Protein AF-A0A932LXW8-F1 (afdb_monomer_lite)

Radius of gyration: 28.05 Å; chains: 1; bounding box: 54×24×75 Å

pLDDT: mean 93.34, std 5.07, range [68.12, 98.38]

Structure (mmCIF, N/CA/C/O backbone):
data_AF-A0A932LXW8-F1
#
_entry.id   AF-A0A932LXW8-F1
#
loop_
_atom_site.group_PDB
_atom_site.id
_atom_site.type_symbol
_atom_site.label_atom_id
_atom_site.label_alt_id
_atom_site.label_comp_id
_atom_site.label_asym_id
_atom_site.label_entity_id
_atom_site.label_seq_id
_atom_site.pdbx_PDB_ins_code
_atom_site.Cartn_x
_atom_site.Cartn_y
_atom_site.Cartn_z
_atom_site.occupancy
_atom_site.B_iso_or_equiv
_atom_site.auth_seq_id
_atom_site.auth_comp_id
_atom_site.auth_asym_id
_atom_site.auth_atom_id
_atom_site.pdbx_PDB_model_num
ATOM 1 N N . PHE A 1 1 ? -16.590 -10.436 25.584 1.00 87.94 1 PHE A N 1
ATOM 2 C CA . PHE A 1 1 ? -16.743 -9.909 26.951 1.00 87.94 1 PHE A CA 1
ATOM 3 C C . PHE A 1 1 ? -17.600 -10.864 27.757 1.00 87.94 1 PHE A C 1
ATOM 5 O O . PHE A 1 1 ? -18.506 -11.464 27.196 1.00 87.94 1 PHE A O 1
ATOM 12 N N . THR A 1 2 ? -17.303 -11.023 29.042 1.00 88.19 2 THR A N 1
ATOM 13 C CA . THR A 1 2 ? -18.102 -11.814 29.990 1.00 88.19 2 THR A CA 1
ATOM 14 C C . THR A 1 2 ? -18.452 -10.934 31.183 1.00 88.19 2 TH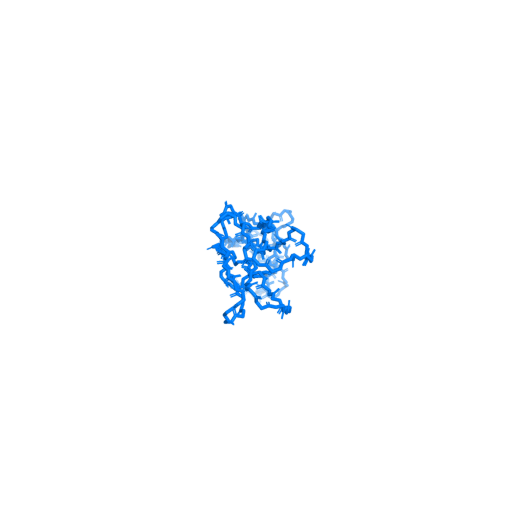R A C 1
ATOM 16 O O . THR A 1 2 ? -17.661 -10.064 31.547 1.00 88.19 2 THR A O 1
ATOM 19 N N . ALA A 1 3 ? -19.617 -11.146 31.788 1.00 88.44 3 ALA A N 1
ATOM 20 C CA . ALA A 1 3 ? -20.046 -10.447 32.995 1.00 88.44 3 ALA A CA 1
ATOM 21 C C . ALA A 1 3 ? -20.696 -11.444 33.956 1.00 88.44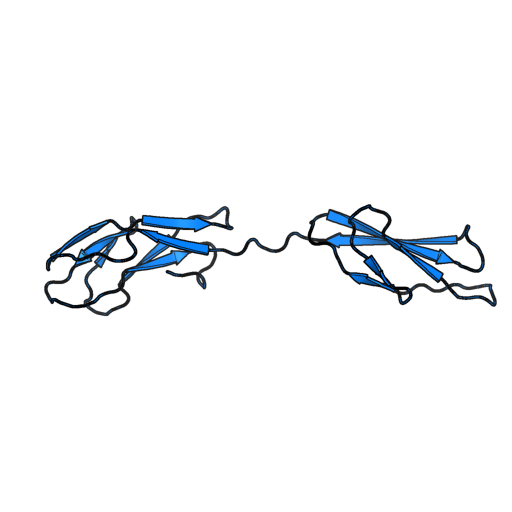 3 ALA A C 1
ATOM 23 O O . ALA A 1 3 ? -21.364 -12.380 33.518 1.00 88.44 3 ALA A O 1
ATOM 24 N N . THR A 1 4 ? -20.506 -11.222 35.254 1.00 87.12 4 THR A N 1
ATOM 25 C CA . THR A 1 4 ? -21.055 -12.072 36.315 1.00 87.12 4 THR A CA 1
ATOM 26 C C . THR A 1 4 ? -21.896 -11.209 37.244 1.00 87.12 4 THR A C 1
ATOM 28 O O . THR A 1 4 ? -21.408 -10.204 37.758 1.00 87.12 4 THR A O 1
ATOM 31 N N . VAL A 1 5 ? -23.148 -11.606 37.474 1.00 88.31 5 VAL A N 1
ATOM 32 C CA . VAL A 1 5 ? -24.036 -11.000 38.477 1.00 88.31 5 VAL A CA 1
ATOM 33 C C . VAL A 1 5 ? -24.082 -11.933 39.684 1.00 88.31 5 VAL A C 1
ATOM 35 O O . VAL A 1 5 ? -24.396 -13.113 39.542 1.00 88.31 5 VAL A O 1
ATOM 38 N N . THR A 1 6 ? -23.754 -11.423 40.869 1.00 87.31 6 THR A N 1
ATOM 39 C CA . THR A 1 6 ? -23.802 -12.165 42.139 1.00 87.31 6 THR A CA 1
ATOM 40 C C . THR A 1 6 ? -24.862 -11.569 43.069 1.00 87.31 6 THR A C 1
ATOM 42 O O . THR A 1 6 ? -25.275 -10.425 42.895 1.00 87.31 6 THR A O 1
ATOM 45 N N . GLY A 1 7 ? -25.339 -12.348 44.047 1.00 85.44 7 GLY A N 1
ATOM 46 C CA . GLY A 1 7 ? -26.316 -11.872 45.041 1.00 85.44 7 GLY A CA 1
ATOM 47 C C . GLY A 1 7 ? -27.765 -11.750 44.544 1.00 85.44 7 GLY A C 1
ATOM 48 O O . GLY A 1 7 ? -28.590 -11.165 45.235 1.00 85.44 7 GLY A O 1
ATOM 49 N N . SER A 1 8 ? -28.084 -12.309 43.373 1.00 87.12 8 SER A N 1
ATOM 50 C CA . SER A 1 8 ? -29.431 -12.349 42.787 1.00 87.12 8 SER A CA 1
ATOM 51 C C . SER A 1 8 ? -29.698 -13.722 42.164 1.00 87.12 8 SER A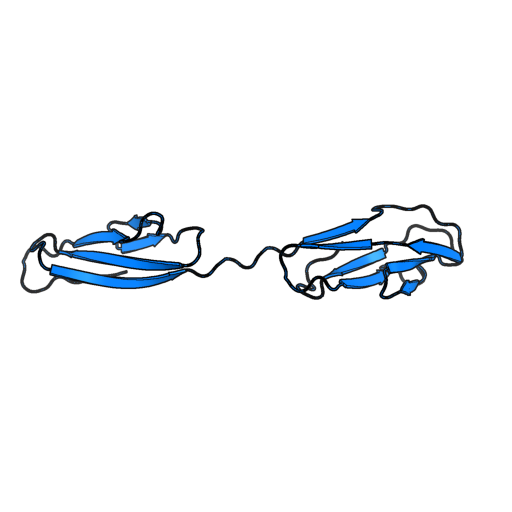 C 1
ATOM 53 O O . SER A 1 8 ? -28.774 -14.362 41.663 1.00 87.12 8 SER A O 1
ATOM 55 N N . SER A 1 9 ? -30.958 -14.167 42.163 1.00 86.69 9 SER A N 1
ATOM 56 C CA . SER A 1 9 ? -31.393 -15.359 41.417 1.00 86.69 9 SER A CA 1
ATOM 57 C C . SER A 1 9 ? -31.456 -15.115 39.906 1.00 86.69 9 SER A C 1
ATOM 59 O O . SER A 1 9 ? -31.309 -16.051 39.125 1.00 86.69 9 SER A O 1
ATOM 61 N N . ASN A 1 10 ? -31.641 -13.860 39.485 1.00 89.62 10 ASN A N 1
ATOM 62 C CA . ASN A 1 10 ? -31.554 -13.454 38.088 1.00 89.62 10 ASN A CA 1
ATOM 63 C C . ASN A 1 10 ? -30.138 -12.947 37.789 1.00 89.62 10 ASN A C 1
ATOM 65 O O . ASN A 1 10 ? -29.730 -11.893 38.281 1.00 89.62 10 ASN A O 1
ATOM 69 N N . THR A 1 11 ? -29.409 -13.702 36.969 1.00 89.56 11 THR A N 1
ATOM 70 C CA . THR A 1 11 ? -28.022 -13.410 36.584 1.00 89.56 11 THR A CA 1
ATOM 71 C C . THR A 1 11 ? -27.887 -12.833 35.173 1.00 89.56 11 THR A C 1
ATOM 73 O O . THR A 1 11 ? -26.771 -12.654 34.685 1.00 89.56 11 THR A O 1
ATOM 76 N N . ALA A 1 12 ? -29.007 -12.536 34.505 1.00 91.75 12 ALA A N 1
ATOM 77 C CA . ALA A 1 12 ? -28.996 -12.002 33.151 1.00 91.75 12 ALA A CA 1
ATOM 78 C C . ALA A 1 12 ? -28.408 -10.583 33.101 1.00 91.75 12 ALA A C 1
ATOM 80 O O . ALA A 1 12 ? -28.594 -9.767 34.010 1.00 91.75 12 ALA A O 1
ATOM 81 N N . VAL A 1 13 ? -27.735 -10.281 31.991 1.00 95.38 13 VAL A N 1
ATOM 82 C CA . VAL A 1 13 ? -27.166 -8.964 31.692 1.00 95.38 13 VAL A CA 1
ATOM 83 C C . VAL A 1 13 ? -27.596 -8.501 30.307 1.00 95.38 13 VAL A C 1
ATOM 85 O O . VAL A 1 13 ? -27.788 -9.310 29.399 1.00 95.38 13 VAL A O 1
ATOM 88 N N . THR A 1 14 ? -27.717 -7.191 30.133 1.00 95.50 14 THR A N 1
ATOM 89 C CA . THR A 1 14 ? -27.823 -6.553 28.820 1.00 95.50 14 THR A CA 1
ATOM 90 C C . THR A 1 14 ? -26.490 -5.920 28.446 1.00 95.50 14 THR A C 1
ATOM 92 O O . THR A 1 14 ? -25.752 -5.441 29.307 1.00 95.50 14 THR A O 1
ATOM 95 N N . TRP A 1 15 ? -26.176 -5.928 27.151 1.00 96.31 15 TRP A N 1
ATOM 96 C CA . TRP A 1 15 ? -24.934 -5.382 26.611 1.00 96.31 15 TRP A CA 1
ATOM 97 C C . TRP A 1 15 ? -25.227 -4.196 25.701 1.00 96.31 15 TRP A C 1
ATOM 99 O O . TRP A 1 15 ? -26.170 -4.237 24.911 1.00 96.31 15 TRP A O 1
ATOM 109 N N . LYS A 1 16 ? -24.395 -3.155 25.775 1.00 96.12 16 LYS A N 1
ATOM 110 C CA . LYS A 1 16 ? -24.412 -2.039 24.821 1.00 96.12 16 LYS A CA 1
ATOM 111 C C . LYS A 1 16 ? -23.012 -1.490 24.570 1.00 96.12 16 LYS A C 1
ATOM 113 O O . LYS A 1 16 ? -22.140 -1.602 25.428 1.00 96.12 16 LYS A O 1
ATOM 118 N N . VAL A 1 17 ? -22.824 -0.859 23.416 1.00 96.69 17 VAL A N 1
ATOM 119 C CA . VAL A 1 17 ? -21.682 0.032 23.171 1.00 96.69 17 VAL A CA 1
ATOM 120 C C . VAL A 1 17 ? -22.104 1.453 23.542 1.00 96.69 17 VAL A C 1
ATOM 122 O O . VAL A 1 17 ? -23.229 1.850 23.238 1.00 96.69 17 VAL A O 1
ATOM 125 N N . SER A 1 18 ? -21.250 2.191 24.251 1.00 95.81 18 SER A N 1
ATOM 126 C CA . SER A 1 18 ? -21.586 3.528 24.755 1.00 95.81 18 SER A CA 1
ATOM 127 C C . SER A 1 18 ? -21.584 4.590 23.653 1.00 95.81 18 SER A C 1
ATOM 129 O O . SER A 1 18 ? -22.408 5.502 23.672 1.00 95.81 18 SER A O 1
ATOM 131 N N . GLU A 1 19 ? -20.658 4.491 22.705 1.00 94.69 19 GLU A N 1
ATOM 132 C CA . GLU A 1 19 ? -20.461 5.468 21.640 1.00 94.69 19 GLU A CA 1
ATOM 133 C C . GLU A 1 19 ? -21.292 5.142 20.400 1.00 94.69 19 GLU A C 1
ATOM 135 O O . GLU A 1 19 ? -21.382 3.997 19.944 1.00 94.69 19 GLU A O 1
ATOM 140 N N . THR A 1 20 ? -21.829 6.189 19.778 1.00 91.38 20 THR A N 1
ATOM 141 C CA . THR A 1 20 ? -22.453 6.087 18.461 1.00 91.38 20 THR A CA 1
ATOM 142 C C . THR A 1 20 ? -21.410 5.691 17.415 1.00 91.38 20 THR A C 1
ATOM 144 O O . THR A 1 20 ? -20.315 6.246 17.351 1.00 91.38 20 THR A O 1
ATOM 147 N N . GLY A 1 21 ? -21.728 4.683 16.598 1.00 89.00 21 GLY A N 1
ATOM 148 C CA . GLY A 1 21 ? -20.787 4.153 15.606 1.00 89.00 21 GLY A CA 1
ATOM 149 C C . 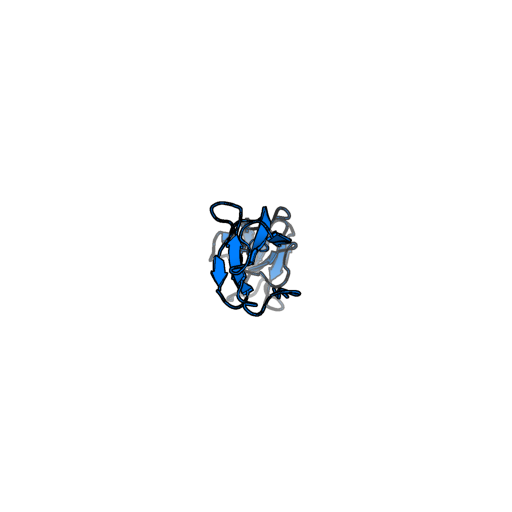GLY A 1 21 ? -19.621 3.352 16.198 1.00 89.00 21 GLY A C 1
ATOM 150 O O . GLY A 1 21 ? -18.718 2.993 15.450 1.00 89.00 21 GLY A O 1
ATOM 151 N N . GLY A 1 22 ? -19.648 3.019 17.495 1.00 92.75 22 GLY A N 1
ATOM 152 C CA . GLY A 1 22 ? -18.654 2.170 18.159 1.00 92.75 22 GLY A CA 1
ATOM 153 C C . GLY A 1 22 ? -18.778 0.673 17.868 1.00 92.75 22 GLY A C 1
ATOM 154 O O . GLY A 1 22 ? -18.272 -0.145 18.624 1.00 92.75 22 GLY A O 1
ATOM 155 N N . GLY A 1 23 ? -19.466 0.292 16.793 1.00 93.75 23 GLY A N 1
ATOM 156 C CA . GLY A 1 23 ? -19.716 -1.104 16.446 1.00 93.75 23 GLY A CA 1
ATOM 157 C C . GLY A 1 23 ? -20.940 -1.685 17.154 1.00 93.75 23 GLY A C 1
ATOM 158 O O . GLY A 1 23 ? -21.900 -0.974 17.454 1.00 93.75 23 GLY A O 1
ATOM 159 N N . ALA A 1 24 ? -20.925 -2.998 17.378 1.00 95.25 24 ALA A N 1
ATOM 160 C CA . ALA A 1 24 ? -22.039 -3.728 17.972 1.00 95.25 24 ALA A CA 1
ATOM 161 C C . ALA A 1 24 ? -21.550 -4.739 19.009 1.00 95.25 24 ALA A C 1
ATOM 163 O O . ALA A 1 24 ? -20.481 -5.329 18.872 1.00 95.25 24 ALA A O 1
ATOM 164 N N . VAL A 1 25 ? -22.364 -4.985 20.032 1.00 97.00 25 VAL A N 1
ATOM 165 C CA . VAL A 1 25 ? -22.150 -6.069 20.993 1.00 97.00 25 VAL A CA 1
ATOM 166 C C . VAL A 1 25 ? -23.403 -6.936 21.052 1.00 97.00 25 VAL A C 1
ATOM 168 O O . VAL A 1 25 ? -24.520 -6.432 21.126 1.00 97.00 25 VAL A O 1
ATOM 171 N N . SER A 1 26 ? -23.218 -8.248 20.960 1.00 94.81 26 SER A N 1
ATOM 172 C CA . SER A 1 26 ? -24.305 -9.228 21.042 1.00 94.81 26 SER A CA 1
ATOM 173 C C . SER A 1 26 ? -24.748 -9.478 22.488 1.00 94.81 26 SER A C 1
ATOM 175 O O . SER A 1 26 ? -24.029 -9.165 23.437 1.00 94.81 26 SER A O 1
ATOM 177 N N . ALA A 1 27 ? -25.902 -10.129 22.664 1.00 91.69 27 ALA A N 1
ATOM 178 C CA . ALA A 1 27 ? -26.405 -10.524 23.983 1.00 91.69 27 ALA A CA 1
ATOM 179 C C . ALA A 1 27 ? -25.480 -11.510 24.732 1.00 91.69 27 ALA A C 1
ATOM 181 O O . ALA A 1 27 ? -25.520 -11.572 25.958 1.00 91.69 27 ALA A O 1
ATOM 182 N N . SER A 1 28 ? -24.617 -12.247 24.022 1.00 91.88 28 SER A N 1
ATOM 183 C CA . SER A 1 28 ? -23.591 -13.116 24.617 1.00 91.88 28 SER A CA 1
ATOM 184 C C . SER A 1 28 ? -22.266 -12.392 24.901 1.00 91.88 28 SER A C 1
ATOM 186 O O . SER A 1 28 ? -21.297 -13.024 25.314 1.00 91.88 28 SER A O 1
ATOM 188 N N . GLY A 1 29 ? -22.196 -11.075 24.678 1.00 92.38 29 GLY A N 1
ATOM 189 C CA . GLY A 1 29 ? -21.002 -10.267 24.927 1.00 92.38 29 GLY A CA 1
ATOM 190 C C . GLY A 1 29 ? -19.927 -10.358 23.837 1.00 92.38 29 GLY A C 1
ATOM 191 O O . GLY A 1 29 ? -18.805 -9.891 24.051 1.00 92.38 29 GLY A O 1
ATOM 192 N N . LEU A 1 30 ? -20.217 -10.942 22.667 1.00 95.88 30 LEU A N 1
ATOM 193 C CA . LEU A 1 30 ? -19.332 -10.860 21.496 1.00 95.88 30 LEU A CA 1
ATOM 194 C C . LEU A 1 30 ? -19.409 -9.455 20.884 1.00 95.88 30 LEU A C 1
ATOM 196 O O . LEU A 1 30 ? -20.502 -9.013 20.533 1.00 95.88 30 LEU A O 1
ATOM 200 N N . TYR A 1 31 ? -18.264 -8.782 20.758 1.00 95.81 31 TYR A N 1
ATOM 201 C CA . TYR A 1 31 ? -18.139 -7.434 20.199 1.00 95.81 31 TYR A CA 1
ATOM 202 C C . TYR A 1 31 ? -17.618 -7.474 18.762 1.00 95.81 31 TYR A C 1
ATOM 204 O O . TYR A 1 31 ? -16.625 -8.143 18.476 1.00 95.81 31 TYR A O 1
ATOM 212 N N . ALA A 1 32 ? -18.275 -6.725 17.884 1.00 94.94 32 ALA A N 1
ATOM 213 C CA . ALA A 1 32 ? -17.873 -6.464 16.514 1.00 94.94 32 ALA A CA 1
ATOM 214 C C . ALA A 1 32 ? -17.431 -4.999 16.405 1.00 94.94 32 ALA A C 1
ATOM 216 O O . ALA A 1 32 ? -18.247 -4.087 16.559 1.00 94.94 32 ALA A O 1
ATOM 217 N N . ALA A 1 33 ? -16.135 -4.789 16.161 1.00 92.00 33 ALA A N 1
ATOM 218 C CA . ALA A 1 33 ? -15.540 -3.461 16.055 1.00 92.00 33 ALA A CA 1
ATOM 219 C C . ALA A 1 33 ? -16.048 -2.694 14.817 1.00 92.00 33 ALA A C 1
ATOM 221 O O . ALA A 1 33 ? -16.329 -3.312 13.786 1.00 92.00 33 ALA A O 1
ATOM 222 N N . PRO A 1 34 ? -16.139 -1.355 14.883 1.00 91.38 34 PRO A N 1
ATOM 223 C CA . PRO A 1 34 ? -16.410 -0.525 13.719 1.00 91.38 34 PRO A CA 1
ATOM 224 C C . PRO A 1 34 ? -15.184 -0.419 12.801 1.00 91.38 34 PRO A C 1
ATOM 226 O O . PRO A 1 34 ? -14.067 -0.775 13.172 1.00 91.38 34 PRO A O 1
ATOM 229 N N . ALA A 1 35 ? -15.390 0.132 11.602 1.00 87.19 35 ALA A N 1
ATOM 230 C CA . ALA A 1 35 ? -14.305 0.445 10.668 1.00 87.19 35 ALA A CA 1
ATOM 231 C C . ALA A 1 35 ? -13.480 1.678 11.087 1.00 87.19 35 ALA A C 1
ATOM 233 O O . ALA A 1 35 ? -12.382 1.898 10.577 1.00 87.19 35 ALA A O 1
ATOM 234 N N . THR A 1 36 ? -14.016 2.497 11.992 1.00 88.38 36 THR A N 1
ATOM 235 C CA . THR A 1 36 ? -13.378 3.730 12.452 1.00 88.38 36 THR A CA 1
ATOM 236 C C . THR A 1 36 ? -12.476 3.437 13.642 1.00 88.38 36 THR A C 1
ATOM 238 O O . THR A 1 36 ? -12.890 2.806 14.613 1.00 88.38 36 THR A O 1
ATOM 241 N N . ALA A 1 37 ? -11.237 3.915 13.568 1.00 90.00 37 ALA A N 1
ATOM 242 C CA . ALA A 1 37 ? -10.322 3.859 14.694 1.00 90.00 37 ALA A CA 1
ATOM 243 C C . ALA A 1 37 ? -10.796 4.781 15.820 1.00 90.00 37 ALA A C 1
ATOM 245 O O . ALA A 1 37 ? -11.266 5.891 15.571 1.00 90.00 37 ALA A O 1
ATOM 246 N N . GLY A 1 38 ? -10.628 4.343 17.058 1.00 93.50 38 GLY A N 1
ATOM 247 C CA . GLY A 1 38 ? -11.065 5.102 18.215 1.00 93.50 38 GLY A CA 1
ATOM 248 C C . GLY A 1 38 ? -11.034 4.284 19.493 1.00 93.50 38 GLY A C 1
ATOM 249 O O . GLY A 1 38 ? -10.672 3.107 19.503 1.00 93.50 38 GLY A O 1
ATOM 250 N N . THR A 1 39 ? -11.432 4.931 20.578 1.00 95.44 39 THR A N 1
ATOM 251 C CA . THR A 1 39 ? -11.659 4.273 21.861 1.00 95.44 39 THR A CA 1
ATOM 252 C C . THR A 1 39 ? -13.158 4.176 22.086 1.00 95.44 39 THR A C 1
ATOM 254 O O . THR A 1 39 ? -13.861 5.180 22.006 1.00 95.44 39 THR A O 1
ATOM 257 N N . TYR A 1 40 ? -13.620 2.965 22.370 1.00 96.75 40 TYR A N 1
ATOM 258 C CA . TYR A 1 40 ? -15.020 2.620 22.568 1.00 96.75 40 TYR A CA 1
ATOM 259 C C . TYR A 1 40 ? -15.210 1.889 23.895 1.00 96.75 40 TYR A C 1
ATOM 261 O O . TYR A 1 40 ? -14.259 1.334 24.448 1.00 96.75 40 TYR A O 1
ATOM 269 N N . HIS A 1 41 ? -16.435 1.859 24.405 1.00 96.94 41 HIS A N 1
ATOM 270 C CA . HIS A 1 41 ? -16.759 1.251 25.687 1.00 96.94 41 HIS A CA 1
ATOM 271 C C . HIS A 1 41 ? -17.919 0.267 25.561 1.00 96.94 41 HIS A C 1
ATOM 273 O O . HIS A 1 41 ? -19.013 0.617 25.118 1.00 96.94 41 HIS A O 1
ATOM 279 N N . VAL A 1 42 ? -17.692 -0.968 26.009 1.00 96.88 42 VAL A N 1
ATOM 280 C CA . VAL A 1 42 ? -18.720 -2.007 26.118 1.00 96.88 42 VAL A CA 1
ATOM 281 C C . VAL A 1 42 ? -19.230 -2.037 27.554 1.00 96.88 42 VAL A C 1
ATOM 283 O O . VAL A 1 42 ? -18.460 -2.261 28.486 1.00 96.88 42 VAL A O 1
ATOM 286 N N . VAL A 1 43 ? -20.530 -1.816 27.733 1.00 96.38 43 VAL A N 1
ATOM 287 C CA . VAL A 1 43 ? -21.196 -1.756 29.039 1.00 96.38 43 VAL A CA 1
ATOM 288 C C . VAL A 1 43 ? -22.082 -2.984 29.217 1.00 96.38 43 VAL A C 1
ATOM 290 O O . VAL A 1 43 ? -22.915 -3.273 28.356 1.00 96.38 43 VAL A O 1
ATOM 293 N N . ALA A 1 44 ? -21.918 -3.675 30.344 1.00 96.38 44 ALA A N 1
ATOM 294 C CA . ALA A 1 44 ? -22.822 -4.721 30.810 1.00 96.38 44 ALA A CA 1
ATOM 295 C C . ALA A 1 44 ? -23.692 -4.170 31.946 1.00 96.38 44 ALA A C 1
ATOM 297 O O . ALA A 1 44 ? -23.150 -3.678 32.936 1.00 96.38 44 ALA A O 1
ATOM 298 N N . SER A 1 45 ? -25.014 -4.267 31.831 1.00 95.56 45 SER A N 1
ATOM 299 C CA . SER A 1 45 ? -25.972 -3.845 32.861 1.00 95.56 45 SER A CA 1
ATOM 300 C C . SER A 1 45 ? -26.732 -5.053 33.399 1.00 95.56 45 SER A C 1
ATOM 302 O O . SER A 1 45 ? -27.195 -5.888 32.624 1.00 95.56 45 SER A O 1
ATOM 304 N N . SER A 1 46 ? -26.868 -5.159 34.722 1.00 94.75 46 SER A N 1
ATOM 305 C CA . SER A 1 46 ? -27.655 -6.231 35.341 1.00 94.75 46 SER A CA 1
ATOM 306 C C . SER A 1 46 ? -29.140 -6.064 35.012 1.00 94.75 46 SER A C 1
ATOM 308 O O . SER A 1 46 ? -29.686 -4.966 35.104 1.00 94.75 46 SER A O 1
ATOM 310 N N . VAL A 1 47 ? -29.804 -7.164 34.646 1.00 93.38 47 VAL A N 1
ATOM 311 C CA . VAL A 1 47 ? -31.265 -7.188 34.452 1.00 93.38 47 VAL A CA 1
ATOM 312 C C . VAL A 1 47 ? -31.994 -7.210 35.796 1.00 93.38 47 VAL A C 1
ATOM 314 O O . VAL A 1 47 ? -33.106 -6.704 35.900 1.00 93.38 47 VAL A O 1
ATOM 317 N N . ALA A 1 48 ? -31.376 -7.781 36.833 1.00 93.06 48 ALA A N 1
ATOM 318 C CA . ALA A 1 48 ? -31.962 -7.853 38.170 1.00 93.06 48 ALA A CA 1
ATOM 319 C C . ALA A 1 48 ? -31.931 -6.510 38.914 1.00 93.06 48 ALA A C 1
ATOM 321 O O . ALA A 1 48 ? -32.810 -6.237 39.724 1.00 93.06 48 ALA A O 1
ATOM 322 N N . ASP A 1 49 ? -30.916 -5.688 38.645 1.00 90.94 49 ASP A N 1
ATOM 323 C CA . ASP A 1 49 ? -30.749 -4.363 39.238 1.00 90.94 49 ASP A CA 1
ATOM 324 C C . ASP A 1 49 ? -30.105 -3.432 38.210 1.00 90.94 49 ASP A C 1
ATOM 326 O O . ASP A 1 49 ? -28.889 -3.438 38.005 1.00 90.94 49 ASP A O 1
ATOM 330 N N . THR A 1 50 ? -30.927 -2.603 37.568 1.00 90.62 50 THR A N 1
ATOM 331 C CA . THR A 1 50 ? -30.480 -1.695 36.507 1.00 90.62 50 THR A CA 1
ATOM 332 C C . THR A 1 50 ? -29.567 -0.574 37.011 1.00 90.62 50 THR A C 1
ATOM 334 O O . THR A 1 50 ? -29.000 0.149 36.195 1.00 90.62 50 THR A O 1
ATOM 337 N N . SER A 1 51 ? -29.395 -0.421 38.332 1.00 91.94 51 SER A N 1
ATOM 338 C CA . SER A 1 51 ? -28.398 0.485 38.916 1.00 91.94 51 SER A CA 1
ATOM 339 C C . SER A 1 51 ? -26.975 -0.089 38.893 1.00 91.94 51 SER A C 1
ATOM 341 O O . SER A 1 51 ? -26.014 0.642 39.140 1.00 91.94 51 SER A O 1
ATOM 343 N N . LYS A 1 52 ? -26.808 -1.387 38.594 1.00 92.56 52 LYS A N 1
ATOM 344 C CA . LYS A 1 52 ? -25.506 -2.064 38.548 1.00 92.56 52 LYS A CA 1
ATOM 345 C C . LYS A 1 52 ? -25.047 -2.273 37.111 1.00 92.56 52 LYS A C 1
ATOM 347 O O . LYS A 1 52 ? -25.719 -2.923 36.308 1.00 92.56 52 LYS A O 1
ATOM 352 N N . SER A 1 53 ? -23.851 -1.782 36.810 1.00 95.06 53 SER A N 1
ATOM 353 C CA . SER A 1 53 ? -23.196 -1.987 35.521 1.00 95.06 53 SER A CA 1
ATOM 354 C C . SER A 1 53 ? -21.679 -2.054 35.648 1.00 95.06 53 SER A C 1
ATOM 356 O O . SER A 1 53 ? -21.110 -1.511 36.593 1.00 95.06 5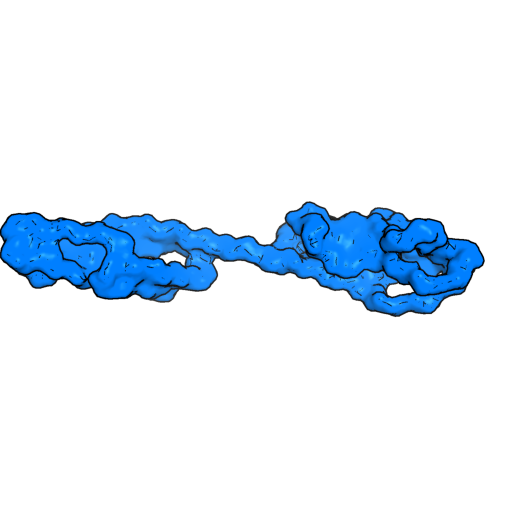3 SER A O 1
ATOM 358 N N . ALA A 1 54 ? -21.030 -2.666 34.663 1.00 94.75 54 ALA A N 1
ATOM 359 C CA . ALA A 1 54 ? -19.583 -2.646 34.484 1.00 94.75 54 ALA A CA 1
ATOM 360 C C . ALA A 1 54 ? -19.234 -2.213 33.055 1.00 94.75 54 ALA A C 1
ATOM 362 O O . ALA A 1 54 ? -19.979 -2.508 32.118 1.00 94.75 54 ALA A O 1
ATOM 363 N N . THR A 1 55 ? -18.093 -1.545 32.890 1.00 95.69 55 THR A N 1
ATOM 364 C CA . THR A 1 55 ? -17.644 -0.997 31.604 1.00 95.69 55 THR A CA 1
ATOM 365 C C . THR A 1 55 ? -16.262 -1.534 31.253 1.00 95.69 55 THR A C 1
ATOM 367 O O . THR A 1 55 ? -15.364 -1.522 32.091 1.00 95.69 55 THR A O 1
ATOM 370 N N . ALA A 1 56 ? -16.085 -1.973 30.008 1.00 95.31 56 ALA A N 1
ATOM 371 C CA . ALA A 1 56 ? -14.804 -2.372 29.439 1.00 95.31 56 ALA A CA 1
ATOM 372 C C . ALA A 1 56 ? -14.389 -1.406 28.323 1.00 95.31 56 ALA A C 1
ATOM 374 O O . ALA A 1 56 ? -15.202 -1.075 27.459 1.00 95.31 56 ALA A O 1
ATOM 375 N N . THR A 1 57 ? -13.127 -0.980 28.323 1.00 96.31 57 THR A N 1
ATOM 376 C CA . THR A 1 57 ? -12.556 -0.116 27.281 1.00 96.31 57 THR A CA 1
ATOM 377 C C . THR A 1 57 ? -12.004 -0.955 26.133 1.00 96.31 57 THR A C 1
ATOM 379 O O . THR A 1 57 ? -11.303 -1.944 26.349 1.00 96.31 57 THR A O 1
ATOM 382 N N . VAL A 1 58 ? -12.305 -0.542 24.906 1.00 95.38 58 VAL A N 1
ATOM 383 C CA . VAL A 1 58 ? -11.871 -1.171 23.661 1.00 95.38 58 VAL A CA 1
ATOM 384 C C . VAL A 1 58 ? -11.165 -0.134 22.807 1.00 95.38 58 VAL A C 1
ATOM 386 O O . VAL A 1 58 ? -11.771 0.843 22.377 1.00 95.38 58 VAL A O 1
ATOM 389 N N . THR A 1 59 ? -9.888 -0.358 22.522 1.00 94.62 59 THR A N 1
ATOM 390 C CA . THR A 1 59 ? -9.146 0.454 21.555 1.00 94.62 59 THR A CA 1
ATOM 391 C C . THR A 1 59 ? -9.202 -0.227 20.195 1.00 94.62 59 THR A C 1
ATOM 393 O O . THR A 1 59 ? -8.766 -1.366 20.044 1.00 94.62 59 THR A O 1
ATOM 396 N N . VAL A 1 60 ? -9.766 0.467 19.211 1.00 91.38 60 VAL A N 1
ATOM 397 C CA . VAL A 1 60 ? -9.835 0.036 17.815 1.00 91.38 60 VAL A CA 1
ATOM 398 C C . VAL A 1 60 ? -8.803 0.832 17.036 1.00 91.38 60 VAL A C 1
ATOM 400 O O . VAL A 1 60 ? -8.875 2.057 16.943 1.00 91.38 60 VAL A O 1
ATOM 403 N N . ASN A 1 61 ? -7.821 0.137 16.480 1.00 85.19 61 ASN A N 1
ATOM 404 C CA . ASN A 1 61 ? -6.778 0.744 15.666 1.00 85.19 61 ASN A CA 1
ATOM 405 C C . ASN A 1 61 ? -7.217 0.803 14.200 1.00 85.19 61 ASN A C 1
ATOM 407 O O . ASN A 1 61 ? -7.945 -0.068 13.723 1.00 85.19 61 ASN A O 1
ATOM 411 N N . ALA A 1 62 ? -6.749 1.821 13.475 1.00 77.25 62 ALA A N 1
ATOM 412 C CA . ALA A 1 62 ? -6.969 1.898 12.036 1.00 77.25 62 ALA A CA 1
ATOM 413 C C . ALA A 1 62 ? -6.315 0.691 11.357 1.00 77.25 62 ALA A C 1
ATOM 415 O O . ALA A 1 62 ? -5.173 0.342 11.672 1.00 77.25 62 ALA A O 1
ATOM 416 N N . ALA A 1 63 ? -7.021 0.081 10.404 1.00 71.94 63 ALA A N 1
ATOM 417 C CA . ALA A 1 63 ? -6.392 -0.887 9.522 1.00 71.94 63 ALA A CA 1
ATOM 418 C C . ALA A 1 63 ? -5.226 -0.200 8.782 1.00 71.94 63 ALA A C 1
ATOM 420 O O . ALA A 1 63 ? -5.378 0.954 8.363 1.00 71.94 63 ALA A O 1
ATOM 421 N N . PRO A 1 64 ? -4.073 -0.871 8.602 1.00 68.12 64 PRO A N 1
ATOM 422 C CA . PRO A 1 64 ? -3.007 -0.337 7.769 1.00 68.12 64 PRO A CA 1
ATOM 423 C C . PRO A 1 64 ? -3.569 -0.006 6.386 1.00 68.12 64 PRO A C 1
ATOM 425 O O . PRO A 1 64 ? -4.249 -0.835 5.775 1.00 68.12 64 PRO A O 1
ATOM 428 N N . ALA A 1 65 ? -3.313 1.207 5.897 1.00 73.44 65 ALA A N 1
ATOM 429 C CA . ALA A 1 65 ? -3.718 1.564 4.548 1.00 73.44 65 ALA A CA 1
ATOM 430 C C . ALA A 1 65 ? -3.041 0.603 3.556 1.00 73.44 65 ALA A C 1
ATOM 432 O O . ALA A 1 65 ? -1.846 0.319 3.650 1.00 73.44 65 ALA A O 1
ATOM 433 N N . ALA A 1 66 ? -3.824 0.044 2.633 1.00 83.19 66 ALA A N 1
ATOM 434 C CA . ALA A 1 66 ? -3.298 -0.902 1.662 1.00 83.19 66 ALA A CA 1
ATOM 435 C C . ALA A 1 66 ? -2.339 -0.171 0.715 1.00 83.19 66 ALA A C 1
ATOM 437 O O . ALA A 1 66 ? -2.761 0.685 -0.066 1.00 83.19 66 ALA A O 1
ATOM 438 N N . VAL A 1 67 ? -1.052 -0.517 0.780 1.00 91.12 67 VAL A N 1
ATOM 439 C CA . VAL A 1 67 ? -0.045 0.055 -0.113 1.00 91.12 67 VAL A CA 1
ATOM 440 C C . VAL A 1 67 ? -0.344 -0.371 -1.550 1.00 91.12 67 VAL A C 1
ATOM 442 O O . VAL A 1 67 ? -0.517 -1.556 -1.847 1.00 91.12 67 VAL A O 1
ATOM 445 N N . SER A 1 68 ? -0.400 0.602 -2.454 1.00 92.00 68 SER A N 1
ATOM 446 C CA . SER A 1 68 ? -0.573 0.383 -3.890 1.00 92.00 68 SER A CA 1
ATOM 447 C C . SER A 1 68 ? 0.537 1.084 -4.659 1.00 92.00 68 SER A C 1
ATOM 449 O O . SER A 1 68 ? 1.009 2.140 -4.243 1.00 92.00 68 SER A O 1
ATOM 451 N N . VAL A 1 69 ? 0.947 0.486 -5.775 1.00 95.12 69 VAL A N 1
ATOM 452 C CA . VAL A 1 69 ? 1.953 1.023 -6.698 1.00 95.12 69 VAL A CA 1
ATOM 453 C C . VAL A 1 69 ? 1.321 1.103 -8.087 1.00 95.12 69 VAL A C 1
ATOM 455 O O . VAL A 1 69 ? 0.525 0.232 -8.452 1.00 95.12 69 VAL A O 1
ATOM 458 N N . ALA A 1 70 ? 1.668 2.134 -8.854 1.00 95.69 70 ALA A N 1
ATOM 459 C CA . ALA A 1 70 ? 1.337 2.296 -10.270 1.00 95.69 70 ALA A CA 1
ATOM 460 C C . ALA A 1 70 ? 2.565 2.818 -11.032 1.00 95.69 70 ALA A C 1
ATOM 462 O O . ALA A 1 70 ? 3.333 3.585 -10.457 1.00 95.69 70 ALA A O 1
ATOM 463 N N . ILE A 1 71 ? 2.739 2.417 -12.297 1.00 97.12 71 ILE A N 1
ATOM 464 C CA . ILE A 1 71 ? 3.830 2.865 -13.182 1.00 97.12 71 ILE A CA 1
ATOM 465 C C . ILE A 1 71 ? 3.244 3.540 -14.427 1.00 97.12 71 ILE A C 1
ATOM 467 O O . ILE A 1 71 ? 2.242 3.070 -14.966 1.00 97.12 71 ILE A O 1
ATOM 471 N N . SER A 1 72 ? 3.874 4.624 -14.888 1.00 96.94 72 SER A N 1
ATOM 472 C CA . SER A 1 72 ? 3.528 5.318 -16.131 1.00 96.94 72 SER A CA 1
ATOM 473 C C . SER A 1 72 ? 4.778 5.696 -16.948 1.00 96.94 72 SER A C 1
ATOM 475 O O . SER A 1 72 ? 5.716 6.255 -16.369 1.00 96.94 72 SER A O 1
ATOM 477 N N . PRO A 1 73 ? 4.799 5.449 -18.274 1.00 97.06 73 PRO A N 1
ATOM 478 C CA . PRO A 1 73 ? 3.775 4.718 -19.027 1.00 97.06 73 PRO A CA 1
ATOM 479 C C . PRO A 1 73 ? 3.746 3.227 -18.641 1.00 97.06 73 PRO A C 1
ATOM 481 O O . PRO A 1 73 ? 4.751 2.683 -18.199 1.00 97.06 73 PRO A O 1
ATOM 484 N N . ALA A 1 74 ? 2.602 2.555 -18.806 1.00 94.00 74 ALA A N 1
ATOM 485 C CA . ALA A 1 74 ? 2.491 1.117 -18.515 1.00 94.00 74 ALA A CA 1
ATOM 486 C C . ALA A 1 74 ? 3.237 0.247 -19.545 1.00 94.00 74 ALA A C 1
ATOM 488 O O . ALA A 1 74 ? 3.697 -0.846 -19.233 1.00 94.00 74 ALA A O 1
ATOM 489 N N . THR A 1 75 ? 3.362 0.745 -20.777 1.00 94.38 75 THR A N 1
ATOM 490 C CA . THR A 1 75 ? 4.079 0.109 -21.886 1.00 94.38 75 THR A CA 1
ATOM 491 C C . THR A 1 75 ? 4.769 1.178 -22.724 1.00 94.38 75 THR A C 1
ATOM 493 O O . THR A 1 75 ? 4.198 2.249 -22.932 1.00 94.38 75 THR A O 1
ATOM 496 N N . ALA A 1 76 ? 5.953 0.883 -23.255 1.00 95.88 76 ALA A N 1
ATOM 497 C CA . ALA A 1 76 ? 6.674 1.761 -24.171 1.00 95.88 76 ALA A CA 1
ATOM 498 C C . ALA A 1 76 ? 7.417 0.935 -25.229 1.00 95.88 76 ALA A C 1
ATOM 500 O O . ALA A 1 76 ? 7.846 -0.185 -24.957 1.00 95.88 76 ALA A O 1
ATOM 501 N N . SER A 1 77 ? 7.593 1.501 -26.424 1.00 96.75 77 SER A N 1
ATOM 502 C CA . SER A 1 77 ? 8.460 0.945 -27.466 1.00 96.75 77 SER A CA 1
ATOM 503 C C . SER A 1 77 ? 9.717 1.797 -27.560 1.00 96.75 77 SER A C 1
ATOM 505 O O . SER A 1 77 ? 9.638 2.991 -27.839 1.00 96.75 77 SER A O 1
ATOM 507 N N . VAL A 1 78 ? 10.869 1.184 -27.308 1.00 96.50 78 VAL A N 1
ATOM 508 C CA . VAL A 1 78 ? 12.167 1.862 -27.227 1.00 96.50 78 VAL A CA 1
ATOM 509 C C . VAL A 1 78 ? 13.115 1.188 -28.210 1.00 96.50 78 VAL A C 1
ATOM 511 O O . VAL A 1 78 ? 13.142 -0.039 -28.302 1.00 96.50 78 VAL A O 1
ATOM 514 N N . LEU A 1 79 ? 13.877 1.979 -28.964 1.00 97.44 79 LEU A N 1
ATOM 515 C CA . LEU A 1 79 ? 14.938 1.444 -29.817 1.00 97.44 79 LEU A CA 1
ATOM 516 C C . LEU A 1 79 ? 16.045 0.818 -28.959 1.00 97.44 79 LEU A C 1
ATOM 518 O O . LEU A 1 79 ? 16.251 1.215 -27.813 1.00 97.44 79 LEU A O 1
ATOM 522 N N . VAL A 1 80 ? 16.791 -0.131 -29.526 1.00 96.44 80 VAL A N 1
ATOM 523 C CA . VAL A 1 80 ? 17.972 -0.706 -28.863 1.00 96.44 80 VAL A CA 1
ATOM 524 C C . VAL A 1 80 ? 18.950 0.396 -28.447 1.00 96.44 80 VAL A C 1
ATOM 526 O O . VAL A 1 80 ? 19.163 1.352 -29.194 1.00 96.44 80 VAL A O 1
ATOM 529 N N . ASN A 1 81 ? 19.522 0.283 -27.245 1.00 96.75 81 ASN A N 1
ATOM 530 C CA . ASN A 1 81 ? 20.341 1.321 -26.591 1.00 96.75 81 ASN A CA 1
ATOM 531 C C . ASN A 1 81 ? 19.639 2.677 -26.352 1.00 96.75 81 ASN A C 1
ATOM 533 O O . ASN A 1 81 ? 20.274 3.623 -25.884 1.00 96.75 81 ASN A O 1
ATOM 537 N N . GLY A 1 82 ? 18.347 2.795 -26.664 1.00 97.69 82 GLY A N 1
ATOM 538 C CA . GLY A 1 82 ? 17.540 3.974 -26.380 1.00 97.69 82 GLY A CA 1
ATOM 539 C C . GLY A 1 82 ? 17.134 4.051 -24.911 1.00 97.69 82 GLY A C 1
ATOM 540 O O . GLY A 1 82 ? 17.300 3.099 -24.145 1.00 97.69 82 GLY A O 1
ATOM 541 N N . THR A 1 83 ? 16.570 5.191 -24.518 1.00 98.00 83 THR A N 1
ATOM 542 C CA . THR A 1 83 ? 16.116 5.426 -23.146 1.00 98.00 83 THR A CA 1
ATOM 543 C C . THR A 1 83 ? 14.629 5.749 -23.075 1.00 98.00 83 THR A C 1
ATOM 545 O O . THR A 1 83 ? 14.047 6.292 -24.012 1.00 98.00 83 THR A O 1
ATOM 548 N N . GLN A 1 84 ? 14.010 5.412 -21.946 1.00 98.19 84 GLN A N 1
ATOM 549 C CA . GLN A 1 84 ? 12.622 5.737 -21.629 1.00 98.19 84 GLN A CA 1
ATOM 550 C C . GLN A 1 84 ? 12.498 6.079 -20.149 1.00 98.19 84 GLN A C 1
ATOM 552 O O . GLN A 1 84 ? 12.939 5.323 -19.285 1.00 98.19 84 GLN A O 1
ATOM 557 N N . ALA A 1 85 ? 11.863 7.207 -19.846 1.00 98.31 85 ALA A N 1
ATOM 558 C CA . ALA A 1 85 ? 11.534 7.561 -18.473 1.00 98.31 85 ALA A CA 1
ATOM 559 C C . ALA A 1 85 ? 10.248 6.852 -18.031 1.00 98.31 85 ALA A C 1
ATOM 561 O O . ALA A 1 85 ? 9.220 6.943 -18.706 1.00 98.31 85 ALA A O 1
ATOM 562 N N . PHE A 1 86 ? 10.307 6.188 -16.883 1.00 98.00 86 PHE A N 1
ATOM 563 C CA . PHE A 1 86 ? 9.155 5.674 -16.160 1.00 98.00 86 PHE A CA 1
ATOM 564 C C . PHE A 1 86 ? 8.998 6.433 -14.848 1.00 98.00 86 PHE A C 1
ATOM 566 O O . PHE A 1 86 ? 9.965 6.804 -14.185 1.00 98.00 86 PHE A O 1
ATOM 573 N N . THR A 1 87 ? 7.751 6.648 -14.464 1.00 97.38 87 THR A N 1
ATOM 574 C CA . THR A 1 87 ? 7.371 7.238 -13.182 1.00 97.38 87 THR A CA 1
ATOM 575 C C . THR A 1 87 ? 6.583 6.213 -12.390 1.00 97.38 87 THR A C 1
ATOM 577 O O . THR A 1 87 ? 5.854 5.413 -12.974 1.00 97.38 87 THR A O 1
ATOM 580 N N . ALA A 1 88 ? 6.733 6.223 -11.067 1.00 96.50 88 ALA A N 1
ATOM 581 C CA . ALA A 1 88 ? 5.960 5.372 -10.175 1.00 96.50 88 ALA A CA 1
ATOM 582 C C . ALA A 1 88 ? 5.240 6.215 -9.124 1.00 96.50 88 ALA A C 1
ATOM 584 O O . ALA A 1 88 ? 5.779 7.200 -8.621 1.00 96.50 88 ALA A O 1
ATOM 585 N N . THR A 1 89 ? 4.024 5.813 -8.775 1.00 95.25 89 THR A N 1
ATOM 586 C CA . THR A 1 89 ? 3.231 6.430 -7.710 1.00 95.25 89 THR A CA 1
ATOM 587 C C . THR A 1 89 ? 2.915 5.382 -6.656 1.00 95.25 89 THR A C 1
ATOM 589 O O . THR A 1 89 ? 2.455 4.292 -6.993 1.00 95.25 89 THR A O 1
ATOM 592 N N . VAL A 1 90 ? 3.159 5.717 -5.386 1.00 94.62 90 VAL A N 1
ATOM 593 C CA . VAL A 1 90 ? 2.828 4.882 -4.226 1.00 94.62 90 VAL A CA 1
ATOM 594 C C . VAL A 1 90 ? 1.726 5.569 -3.427 1.00 94.62 90 VAL A C 1
ATOM 596 O O . VAL A 1 90 ? 1.868 6.731 -3.054 1.00 94.62 90 VAL A O 1
ATOM 599 N N . THR A 1 91 ? 0.640 4.855 -3.147 1.00 91.69 91 THR A N 1
ATOM 600 C CA . THR A 1 91 ? -0.467 5.336 -2.305 1.00 91.69 91 THR A CA 1
ATOM 601 C C . THR A 1 91 ? -0.680 4.404 -1.119 1.00 91.69 91 THR A C 1
ATOM 603 O O . THR A 1 91 ? -0.262 3.249 -1.153 1.00 91.69 91 THR A O 1
ATOM 606 N N . GLY A 1 92 ? -1.359 4.884 -0.074 1.00 88.19 92 GLY A N 1
ATOM 607 C CA . GLY A 1 92 ? -1.621 4.085 1.130 1.00 88.19 92 GLY A CA 1
ATOM 608 C C . GLY A 1 92 ? -0.433 3.997 2.093 1.00 88.19 92 GLY A C 1
ATOM 609 O O . GLY A 1 92 ? -0.453 3.193 3.013 1.00 88.19 92 GLY A O 1
ATOM 610 N N . SER A 1 93 ? 0.598 4.824 1.906 1.00 87.31 93 SER A N 1
ATOM 611 C CA . SER A 1 93 ? 1.714 4.982 2.842 1.00 87.31 93 SER A CA 1
ATOM 612 C C . SER A 1 93 ? 2.232 6.417 2.810 1.00 87.31 93 SER A C 1
ATOM 614 O O . SER A 1 93 ? 2.168 7.073 1.771 1.00 87.31 93 SER A O 1
ATOM 616 N N . SER A 1 94 ? 2.766 6.894 3.936 1.00 87.12 94 SER A N 1
ATOM 617 C CA . SER A 1 94 ? 3.539 8.140 3.993 1.00 87.12 94 SER A CA 1
ATOM 618 C C . SER A 1 94 ? 4.930 7.990 3.369 1.00 87.12 94 SER A C 1
ATOM 620 O O . SER A 1 94 ? 5.507 8.972 2.911 1.00 87.12 94 SER A O 1
ATOM 622 N N . ASN A 1 95 ? 5.467 6.767 3.315 1.00 90.31 95 ASN A N 1
ATOM 623 C CA . ASN A 1 95 ? 6.691 6.460 2.588 1.00 90.31 95 ASN A CA 1
ATOM 624 C C . ASN A 1 95 ? 6.348 6.110 1.134 1.00 90.31 95 ASN A C 1
ATOM 626 O O . ASN A 1 95 ? 5.864 5.015 0.840 1.00 90.31 95 ASN A O 1
ATOM 630 N N . THR A 1 96 ? 6.621 7.045 0.226 1.00 93.06 96 THR A N 1
ATOM 631 C CA . THR A 1 96 ? 6.329 6.907 -1.206 1.00 93.06 96 THR A CA 1
ATOM 632 C C . THR A 1 96 ? 7.539 6.488 -2.042 1.00 93.06 96 THR A C 1
ATOM 634 O O . THR A 1 96 ? 7.473 6.520 -3.270 1.00 93.06 96 THR A O 1
ATOM 637 N N . ALA A 1 97 ? 8.657 6.118 -1.411 1.00 94.31 97 ALA A N 1
ATOM 638 C CA . ALA A 1 97 ? 9.860 5.718 -2.127 1.00 94.31 97 ALA A CA 1
ATOM 639 C C . ALA A 1 97 ? 9.675 4.370 -2.844 1.00 94.31 97 ALA A C 1
ATOM 641 O O . ALA A 1 97 ? 8.971 3.471 -2.369 1.00 94.31 97 ALA A O 1
ATOM 642 N N . VAL A 1 98 ? 10.352 4.222 -3.983 1.00 97.38 98 VAL A N 1
ATOM 643 C CA . VAL A 1 98 ? 10.379 2.991 -4.777 1.00 97.38 98 VAL A CA 1
ATOM 644 C C . VAL A 1 98 ? 11.808 2.591 -5.112 1.00 97.38 98 VAL A C 1
ATOM 646 O O . VAL A 1 98 ? 12.705 3.427 -5.195 1.00 97.38 98 VAL A O 1
ATOM 649 N N . THR A 1 99 ? 12.003 1.300 -5.344 1.00 97.19 99 THR A N 1
ATOM 650 C CA . THR A 1 99 ? 13.214 0.750 -5.954 1.00 97.19 99 THR A CA 1
ATOM 651 C C . THR A 1 99 ? 12.880 0.219 -7.341 1.00 97.19 99 THR A C 1
ATOM 653 O O . THR A 1 99 ? 11.834 -0.402 -7.538 1.00 97.19 99 THR A O 1
ATOM 656 N N . TRP A 1 100 ? 13.761 0.481 -8.302 1.00 97.88 100 TRP A N 1
ATOM 657 C CA . TRP A 1 100 ? 13.586 0.094 -9.698 1.00 97.88 100 TRP A CA 1
ATOM 658 C C . TRP A 1 100 ? 14.480 -1.090 -10.049 1.00 97.88 100 TRP A C 1
ATOM 660 O O . TRP A 1 100 ? 15.613 -1.180 -9.575 1.00 97.88 100 TRP A O 1
ATOM 670 N N . LYS A 1 101 ? 13.988 -1.986 -10.904 1.00 97.62 101 LYS A N 1
ATOM 671 C CA . LYS A 1 101 ? 14.798 -3.039 -11.525 1.00 97.62 101 LYS A CA 1
ATOM 672 C C . LYS A 1 101 ? 14.275 -3.391 -12.912 1.00 97.62 101 LYS A C 1
ATOM 674 O O . LYS A 1 101 ? 13.103 -3.172 -13.203 1.00 97.62 101 LYS A O 1
ATOM 679 N N . VAL A 1 102 ? 15.122 -4.012 -13.722 1.00 97.62 102 VAL A N 1
ATOM 680 C CA . VAL A 1 102 ? 14.680 -4.768 -14.900 1.00 97.62 102 VAL A CA 1
ATOM 681 C C . VAL A 1 102 ? 14.536 -6.230 -14.484 1.00 97.62 102 VAL A C 1
ATOM 683 O O . VAL A 1 102 ? 15.385 -6.745 -13.753 1.00 97.62 102 VAL A O 1
ATOM 686 N N . SER A 1 103 ? 13.434 -6.878 -14.857 1.00 96.81 103 SER A N 1
ATOM 687 C CA . SER A 1 103 ? 13.142 -8.251 -14.429 1.00 96.81 103 SER A CA 1
ATOM 688 C C . SER A 1 103 ? 14.042 -9.276 -15.124 1.00 96.81 103 SER A C 1
ATOM 690 O O . SER A 1 103 ? 14.493 -10.238 -14.504 1.00 96.81 103 SER A O 1
ATOM 692 N N . GLU A 1 104 ? 14.321 -9.057 -16.404 1.00 96.94 104 GLU A N 1
ATOM 693 C CA . GLU A 1 104 ? 15.081 -9.962 -17.252 1.00 96.94 104 GLU A CA 1
ATOM 694 C C . GLU A 1 104 ? 16.586 -9.726 -17.138 1.00 96.94 104 GLU A C 1
ATOM 696 O O . GLU A 1 104 ? 17.092 -8.602 -17.211 1.00 96.94 104 GLU A O 1
ATOM 701 N N . THR A 1 105 ? 17.333 -10.823 -17.067 1.00 94.38 105 THR A N 1
ATOM 702 C CA . THR A 1 105 ? 18.789 -10.807 -17.192 1.00 94.38 105 THR A CA 1
ATOM 703 C C . THR A 1 105 ? 19.194 -10.301 -18.574 1.00 94.38 105 THR A C 1
ATOM 705 O O . THR A 1 105 ? 18.726 -10.820 -19.586 1.00 94.38 105 THR A O 1
ATOM 708 N N . GLY A 1 106 ? 20.075 -9.300 -18.628 1.00 93.88 106 GLY A N 1
ATOM 709 C CA . GLY A 1 106 ? 20.486 -8.679 -19.891 1.00 93.88 106 GLY A CA 1
ATOM 710 C C . GLY A 1 106 ? 19.431 -7.759 -20.516 1.00 93.88 106 GLY A C 1
ATOM 711 O O . GLY A 1 106 ? 19.641 -7.285 -21.627 1.00 93.88 106 GLY A O 1
ATOM 712 N N . GLY A 1 107 ? 18.330 -7.462 -19.814 1.00 96.00 107 GLY A N 1
ATOM 713 C CA . GL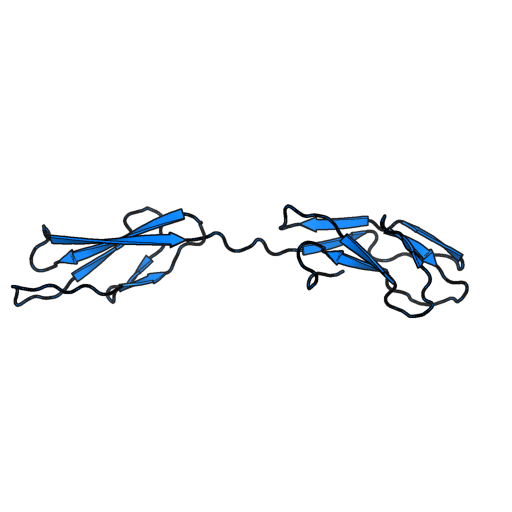Y A 1 107 ? 17.257 -6.581 -20.286 1.00 96.00 107 GLY A CA 1
ATOM 714 C C . GLY A 1 107 ? 17.565 -5.083 -20.239 1.00 96.00 107 GLY A C 1
ATOM 715 O O . GLY A 1 107 ? 16.643 -4.275 -20.321 1.00 96.00 107 GLY A O 1
ATOM 716 N N . GLY A 1 108 ? 18.833 -4.697 -20.091 1.00 96.50 108 GLY A N 1
ATOM 717 C CA . GLY A 1 108 ? 19.268 -3.307 -19.949 1.00 96.50 108 GLY A CA 1
ATOM 718 C C . GLY A 1 108 ? 19.449 -2.881 -18.492 1.00 96.50 108 GLY A C 1
ATOM 719 O O . GLY A 1 108 ? 19.718 -3.706 -17.617 1.00 96.50 108 GLY A O 1
ATOM 720 N N . ALA A 1 109 ? 19.329 -1.580 -18.236 1.00 97.75 109 ALA A N 1
ATOM 721 C CA . ALA A 1 109 ? 19.499 -0.988 -16.910 1.00 97.75 109 ALA A CA 1
ATOM 722 C C . ALA A 1 109 ? 18.403 0.041 -16.627 1.00 97.75 109 ALA A C 1
ATOM 724 O O . ALA A 1 109 ? 17.896 0.680 -17.542 1.00 97.75 109 ALA A O 1
ATOM 725 N N . VAL A 1 110 ? 18.050 0.229 -15.356 1.00 98.25 110 VAL A N 1
ATOM 726 C CA . VAL A 1 110 ? 17.137 1.292 -14.921 1.00 98.25 110 VAL A CA 1
ATOM 727 C C . VAL A 1 110 ? 17.756 2.049 -13.751 1.00 98.25 110 VAL A C 1
ATOM 729 O O . VAL A 1 110 ? 18.320 1.441 -12.841 1.00 98.25 110 VAL A O 1
ATOM 732 N N . SER A 1 111 ? 17.698 3.379 -13.792 1.00 98.00 111 SER A N 1
ATOM 733 C CA . SER A 1 111 ? 18.210 4.235 -12.722 1.00 98.00 111 SER A CA 1
ATOM 734 C C . SER A 1 111 ? 17.282 4.243 -11.499 1.00 98.00 111 SER A C 1
ATOM 736 O O . SER A 1 111 ? 16.106 3.887 -11.575 1.00 98.00 111 SER A O 1
ATOM 738 N N . ALA A 1 112 ? 17.774 4.765 -10.372 1.00 95.88 112 ALA A N 1
ATOM 739 C CA . ALA A 1 112 ? 16.946 5.008 -9.187 1.00 95.88 112 ALA A CA 1
ATOM 740 C C . ALA A 1 112 ? 15.812 6.031 -9.425 1.00 95.88 112 ALA A C 1
ATOM 742 O O . ALA A 1 112 ? 14.834 6.043 -8.683 1.00 95.88 112 ALA A O 1
ATOM 743 N N . SER A 1 113 ? 15.922 6.869 -10.463 1.00 95.81 113 SER A N 1
ATOM 744 C CA . SER A 1 113 ? 14.884 7.823 -10.871 1.00 95.81 113 SER A CA 1
ATOM 745 C C . SER A 1 113 ? 13.882 7.254 -11.884 1.00 95.81 113 SER A C 1
ATOM 747 O O . SER A 1 113 ? 13.000 7.989 -12.316 1.00 95.81 113 SER A O 1
ATOM 749 N N . GLY A 1 114 ? 13.997 5.974 -12.263 1.00 97.00 114 GLY A N 1
ATOM 750 C CA . GLY A 1 114 ? 13.097 5.329 -13.225 1.00 97.00 114 GLY A CA 1
ATOM 751 C C . GLY A 1 114 ? 13.466 5.555 -14.694 1.00 97.00 114 GLY A C 1
ATOM 752 O O . GLY A 1 114 ? 12.658 5.283 -15.578 1.00 97.00 114 GLY A O 1
ATOM 753 N N . LEU A 1 115 ? 14.676 6.036 -14.994 1.00 98.19 115 LEU A N 1
ATOM 754 C CA . LEU A 1 115 ? 15.160 6.130 -16.373 1.00 98.19 115 LEU A CA 1
ATOM 755 C C . LEU A 1 115 ? 15.688 4.765 -16.823 1.00 98.19 115 LEU A C 1
ATOM 757 O O . LEU A 1 115 ? 16.724 4.311 -16.339 1.00 98.19 115 LEU A O 1
ATOM 761 N N . TYR A 1 116 ? 14.968 4.116 -17.733 1.00 98.38 116 TYR A N 1
ATOM 762 C CA . TYR A 1 116 ? 15.347 2.851 -18.352 1.00 98.38 116 TYR A CA 1
ATOM 763 C C . TYR A 1 116 ? 16.227 3.080 -19.583 1.00 98.38 116 TYR A C 1
ATOM 765 O O . TYR A 1 116 ? 15.927 3.955 -20.394 1.00 98.38 116 TYR A O 1
ATOM 773 N N . THR A 1 117 ? 17.262 2.258 -19.742 1.00 98.25 117 THR A N 1
ATOM 774 C CA . THR A 1 117 ? 18.117 2.156 -20.927 1.00 98.25 117 THR A CA 1
ATOM 775 C C . THR A 1 117 ? 17.999 0.744 -21.493 1.00 98.25 117 THR A C 1
ATOM 777 O O . THR A 1 117 ? 18.372 -0.226 -20.825 1.00 98.25 117 THR A O 1
ATOM 780 N N . ALA A 1 118 ? 17.486 0.637 -22.718 1.00 97.50 118 ALA A N 1
ATOM 781 C CA . ALA A 1 118 ? 17.277 -0.627 -23.412 1.00 97.50 118 ALA A CA 1
ATOM 782 C C . ALA A 1 118 ? 18.610 -1.306 -23.774 1.00 97.50 118 ALA A C 1
ATOM 784 O O . ALA A 1 118 ? 19.595 -0.617 -24.050 1.00 97.50 118 ALA A O 1
ATOM 785 N N . PRO A 1 119 ? 18.670 -2.647 -23.812 1.00 97.25 119 PRO A N 1
ATOM 786 C CA . PRO A 1 119 ? 19.869 -3.359 -24.228 1.00 97.25 119 PRO A CA 1
ATOM 787 C C . PRO A 1 119 ? 20.076 -3.256 -25.746 1.00 97.25 119 PRO A C 1
ATOM 789 O O . PRO A 1 119 ? 19.225 -2.767 -26.492 1.00 97.25 119 PRO A O 1
ATOM 792 N N . ALA A 1 120 ? 21.218 -3.759 -26.216 1.00 96.94 120 ALA A N 1
ATOM 793 C CA . ALA A 1 120 ? 21.514 -3.863 -27.644 1.00 96.94 120 ALA A CA 1
ATOM 794 C C . ALA A 1 120 ? 20.690 -4.958 -28.356 1.00 96.94 120 ALA A C 1
ATOM 796 O O . ALA A 1 120 ? 20.622 -4.979 -29.584 1.00 96.94 120 ALA A O 1
ATOM 797 N N . THR A 1 121 ? 20.066 -5.861 -27.596 1.00 96.50 121 THR A N 1
ATOM 798 C CA . THR A 1 121 ? 19.246 -6.961 -28.113 1.00 96.50 121 THR A CA 1
ATOM 799 C C . THR A 1 121 ? 17.776 -6.561 -28.110 1.00 96.50 121 THR A C 1
ATOM 801 O O . THR A 1 121 ? 17.245 -6.142 -27.085 1.00 96.50 121 THR A O 1
ATOM 804 N N . ALA A 1 122 ? 17.099 -6.702 -29.248 1.00 95.69 122 ALA A N 1
ATOM 805 C CA . ALA A 1 122 ? 15.659 -6.481 -29.315 1.00 95.69 122 ALA A CA 1
ATOM 806 C C . ALA A 1 122 ? 14.902 -7.576 -28.545 1.00 95.69 122 ALA A C 1
ATOM 808 O O . ALA A 1 122 ? 15.236 -8.758 -28.636 1.00 95.69 122 ALA A O 1
ATOM 809 N N . GLY A 1 123 ? 13.859 -7.185 -27.818 1.00 95.50 123 GLY A N 1
ATOM 810 C CA . GLY A 1 123 ? 13.046 -8.101 -27.027 1.00 95.50 123 GLY A CA 1
ATOM 811 C C . GLY A 1 123 ? 12.004 -7.369 -26.190 1.00 95.50 123 GLY A C 1
ATOM 812 O O . GLY A 1 123 ? 11.922 -6.140 -26.207 1.00 95.50 123 GLY A O 1
ATOM 813 N N . THR A 1 124 ? 11.204 -8.140 -25.457 1.00 96.44 124 THR A N 1
ATOM 814 C CA . THR A 1 124 ? 10.292 -7.612 -24.439 1.00 96.44 124 THR A CA 1
ATOM 815 C C . THR A 1 124 ? 10.966 -7.705 -23.079 1.00 96.44 124 THR A C 1
ATOM 817 O O . THR A 1 124 ? 11.381 -8.786 -22.665 1.00 96.44 124 THR A O 1
ATOM 820 N N . TYR A 1 125 ? 11.051 -6.568 -22.396 1.00 97.31 125 TYR A N 1
ATOM 821 C CA . TYR A 1 125 ? 11.659 -6.437 -21.077 1.00 97.31 125 TYR A CA 1
ATOM 822 C C . TYR A 1 125 ? 10.709 -5.688 -20.144 1.00 97.31 125 TYR A C 1
ATOM 824 O O . TYR A 1 125 ? 9.951 -4.823 -20.589 1.00 97.31 125 TYR A O 1
ATOM 832 N N . HIS A 1 126 ? 10.760 -6.005 -18.855 1.00 97.38 126 HIS A N 1
ATOM 833 C CA . HIS A 1 126 ? 9.874 -5.454 -17.841 1.00 97.38 126 HIS A CA 1
ATOM 834 C C . HIS A 1 126 ? 10.660 -4.612 -16.842 1.00 97.38 126 HIS A C 1
ATOM 836 O O . HIS A 1 126 ? 11.524 -5.105 -16.110 1.00 97.38 126 HIS A O 1
ATOM 842 N N . VAL A 1 127 ? 10.312 -3.328 -16.787 1.00 97.25 127 VAL A N 1
ATOM 843 C CA . VAL A 1 127 ? 10.759 -2.406 -15.745 1.00 97.25 127 VAL A CA 1
ATOM 844 C C . VAL A 1 127 ? 9.794 -2.517 -14.572 1.00 97.25 127 VAL A C 1
ATOM 846 O O . VAL A 1 127 ? 8.598 -2.305 -14.735 1.00 97.25 127 VAL A O 1
ATOM 849 N N . VAL A 1 128 ? 10.323 -2.849 -13.398 1.00 97.31 128 VAL A N 1
ATOM 850 C CA . VAL A 1 128 ? 9.545 -3.112 -12.186 1.00 97.31 128 VAL A CA 1
ATOM 851 C C . VAL A 1 128 ? 9.860 -2.061 -11.130 1.00 97.31 128 VAL A C 1
ATOM 853 O O . VAL A 1 128 ? 11.029 -1.863 -10.783 1.00 97.31 128 VAL A O 1
ATOM 856 N N . ALA A 1 129 ? 8.822 -1.452 -10.559 1.00 97.31 129 ALA A N 1
ATOM 857 C CA . ALA A 1 129 ? 8.918 -0.586 -9.386 1.00 97.31 129 ALA A CA 1
ATOM 858 C C . ALA A 1 129 ? 8.402 -1.331 -8.150 1.00 97.31 129 ALA A C 1
ATOM 860 O O . ALA A 1 129 ? 7.275 -1.823 -8.119 1.00 97.31 129 ALA A O 1
ATOM 861 N N . THR A 1 130 ? 9.224 -1.417 -7.106 1.00 96.06 130 THR A N 1
ATOM 862 C CA . THR A 1 130 ? 8.883 -2.042 -5.818 1.00 96.06 130 THR A CA 1
ATOM 863 C C . THR A 1 130 ? 8.765 -0.968 -4.743 1.00 96.06 130 THR A C 1
ATOM 865 O O . THR A 1 130 ? 9.684 -0.164 -4.591 1.00 96.06 130 THR A O 1
ATOM 868 N N . SER A 1 131 ? 7.671 -0.958 -3.978 1.00 95.56 131 SER A N 1
ATOM 869 C CA . SER A 1 131 ? 7.508 -0.016 -2.865 1.00 95.56 131 SER A CA 1
ATOM 870 C C . SER A 1 131 ? 8.533 -0.278 -1.760 1.00 95.56 131 SER A C 1
ATOM 872 O O . SER A 1 131 ? 8.747 -1.420 -1.357 1.00 95.56 131 SER A O 1
ATOM 874 N N . ALA A 1 132 ? 9.139 0.788 -1.235 1.00 91.81 132 ALA A N 1
ATOM 875 C CA . ALA A 1 132 ? 9.977 0.709 -0.041 1.00 91.81 132 ALA A CA 1
ATOM 876 C C . ALA A 1 132 ? 9.149 0.575 1.250 1.00 91.81 132 ALA A C 1
ATOM 878 O O . ALA A 1 132 ? 9.652 0.061 2.245 1.00 91.81 132 ALA A O 1
ATOM 879 N N . ALA A 1 133 ? 7.890 1.028 1.240 1.00 87.69 133 ALA A N 1
ATOM 880 C CA . ALA A 1 133 ? 6.976 0.874 2.371 1.00 87.69 133 ALA A CA 1
ATOM 881 C C . ALA A 1 133 ? 6.478 -0.568 2.526 1.00 87.69 133 ALA A C 1
ATOM 883 O O . ALA A 1 133 ? 6.274 -1.031 3.643 1.00 87.69 133 ALA A O 1
ATOM 884 N N . ASP A 1 134 ? 6.285 -1.265 1.405 1.00 87.06 134 ASP A N 1
ATOM 885 C CA . ASP A 1 134 ? 5.853 -2.659 1.373 1.00 87.06 134 ASP A CA 1
ATOM 886 C C . ASP A 1 134 ? 6.522 -3.390 0.192 1.00 87.06 134 ASP A C 1
ATOM 888 O O . ASP A 1 134 ? 6.027 -3.325 -0.939 1.00 87.06 134 ASP A O 1
ATOM 892 N N . PRO A 1 135 ? 7.627 -4.125 0.423 1.00 88.50 135 PRO A N 1
ATOM 893 C CA . PRO A 1 135 ? 8.330 -4.858 -0.630 1.00 88.50 135 PRO A CA 1
ATOM 894 C C . PRO A 1 135 ? 7.517 -5.981 -1.293 1.00 88.50 135 PRO A C 1
ATOM 896 O O . PRO A 1 135 ? 7.962 -6.546 -2.298 1.00 88.50 135 PRO A O 1
ATOM 899 N N . SER A 1 136 ? 6.344 -6.345 -0.760 1.00 88.38 136 SER A N 1
ATOM 900 C CA . SER A 1 136 ? 5.415 -7.258 -1.439 1.00 88.38 136 SER A CA 1
ATOM 901 C C . SER A 1 136 ? 4.631 -6.560 -2.561 1.00 88.38 136 SER A C 1
ATOM 903 O O . SER A 1 136 ? 4.132 -7.219 -3.474 1.00 88.38 136 SER A O 1
ATOM 905 N N . ARG A 1 137 ? 4.571 -5.220 -2.556 1.00 89.50 137 ARG A N 1
ATOM 906 C CA . ARG A 1 137 ? 3.846 -4.407 -3.539 1.00 89.50 137 ARG A CA 1
ATOM 907 C C . ARG A 1 137 ? 4.769 -3.929 -4.650 1.00 89.50 137 ARG A C 1
ATOM 909 O O . ARG A 1 137 ? 5.674 -3.120 -4.439 1.00 89.50 137 ARG A O 1
ATOM 916 N N . ARG A 1 138 ? 4.513 -4.442 -5.855 1.00 91.12 138 ARG A N 1
ATOM 917 C CA . ARG A 1 138 ? 5.309 -4.201 -7.062 1.00 91.12 138 ARG A CA 1
ATOM 918 C C . ARG A 1 138 ? 4.400 -4.017 -8.273 1.00 91.12 138 ARG A C 1
ATOM 920 O O . ARG A 1 138 ? 3.301 -4.586 -8.310 1.00 91.12 138 ARG A O 1
ATOM 927 N N . ARG A 1 139 ? 4.858 -3.236 -9.241 1.00 90.75 139 ARG A N 1
ATOM 928 C CA . ARG A 1 139 ? 4.251 -3.088 -10.566 1.00 90.75 139 ARG A CA 1
ATOM 929 C C . ARG A 1 139 ? 5.300 -3.179 -11.643 1.00 90.75 139 ARG A C 1
ATOM 931 O O . ARG A 1 139 ? 6.473 -2.910 -11.303 1.00 90.75 139 ARG A O 1
#

Secondary structure (DSSP, 8-state):
------SSS---EEEEESSTTS-EE-TT--EE--SS-EEEEEEEEESS-TT-EEEEEEEEPPPPP--EEEEESS-----TT-EEE-EEEEESSS---EEEEESSTTS-EE-TTSEEE--SS-S---EEEEESS-TT-B-

Foldseek 3Di:
DDDADPPDPQGQKDKDKPDDQQAGADSRGDGDGGQDFDKIKMKIAGPVDRVDIDIDIDGGDHDQFDKAKDKPPPDDDAAAQGKDAMDMAIPSDPQGQKAKDKPDDQQAGADSRRITTGHNDDDDIDIKIAGPVDNVHMD

Sequence (139 aa):
FTATVTGSSNTAVTWKVSETGGGAVSASGLYAAPATAGTYHVVASSVADTSKSATATVTVNAAPAAVSVAISPATASVLVNGTQAFTATVTGSSNTAVTWKVSETGGGAVSASGLYTAPATAGTYHVVATSAADPSRRR